Protein AF-A0A7C7GYN5-F1 (afdb_monomer)

pLDDT: mean 84.02, std 14.58, range [42.53, 97.69]

Foldseek 3Di:
DVVVVVVVVVVVVVVVVLVVVLVVQFFFDWDDPVVDIDGRHGPSVVVVVVVVVVVVVVVVVVVVVVVVVVVVVVVVVVVVVVVVVVVVVVVVVVVVVVVVVVVVVVVVVVD

Radius of gyration: 33.4 Å; Cα contacts (8 Å, |Δi|>4): 33; chains: 1; bounding box: 65×27×93 Å

Structure (mmCIF, N/CA/C/O backbone):
data_AF-A0A7C7GYN5-F1
#
_entry.id   AF-A0A7C7GYN5-F1
#
loop_
_atom_site.group_PDB
_atom_site.id
_atom_site.type_symbol
_atom_site.label_atom_id
_atom_site.label_alt_id
_atom_site.label_comp_id
_atom_site.label_asym_id
_atom_site.label_entity_id
_atom_site.label_seq_id
_atom_site.pdbx_PDB_ins_code
_atom_site.Cartn_x
_atom_site.Cartn_y
_atom_site.Cartn_z
_atom_site.occupancy
_atom_site.B_iso_or_equiv
_atom_site.auth_seq_id
_atom_site.auth_comp_id
_atom_site.auth_asym_id
_atom_site.aut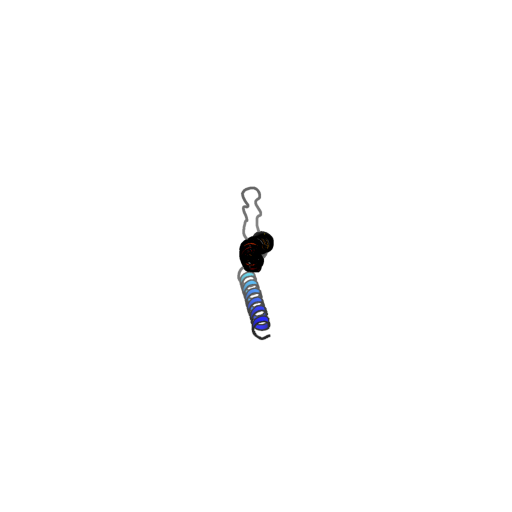h_atom_id
_atom_site.pdbx_PDB_model_num
ATOM 1 N N . MET A 1 1 ? -9.335 -14.471 -18.320 1.00 68.50 1 MET A N 1
ATOM 2 C CA . MET A 1 1 ? -10.527 -13.875 -17.670 1.00 68.50 1 MET A CA 1
ATOM 3 C C . MET A 1 1 ? -10.737 -14.443 -16.263 1.00 68.50 1 MET A C 1
ATOM 5 O O . MET A 1 1 ? -10.727 -13.668 -15.315 1.00 68.50 1 MET A O 1
ATOM 9 N N . LEU A 1 2 ? -10.773 -15.775 -16.108 1.00 78.44 2 LEU A N 1
ATOM 10 C CA . LEU A 1 2 ? -10.921 -16.479 -14.822 1.00 78.44 2 LEU A CA 1
ATOM 11 C C . LEU A 1 2 ? -9.904 -16.055 -13.739 1.00 78.44 2 LEU A C 1
ATOM 13 O O . LEU A 1 2 ? -10.289 -15.738 -12.623 1.00 78.44 2 LEU A O 1
ATOM 17 N N . MET A 1 3 ? -8.617 -15.927 -14.086 1.00 90.00 3 MET A N 1
ATOM 18 C CA . MET A 1 3 ? -7.561 -15.505 -13.145 1.00 90.00 3 MET A CA 1
ATOM 19 C C . MET A 1 3 ? -7.709 -14.056 -12.647 1.00 90.00 3 MET A C 1
ATOM 21 O O . MET A 1 3 ? -7.216 -13.720 -11.575 1.00 90.00 3 MET A O 1
ATOM 25 N N . ARG A 1 4 ? -8.380 -13.180 -13.407 1.00 88.25 4 ARG A N 1
ATOM 26 C CA . ARG A 1 4 ? -8.670 -11.807 -12.958 1.00 88.25 4 ARG A CA 1
ATOM 27 C C . ARG A 1 4 ? -9.829 -11.810 -11.964 1.00 88.25 4 ARG A C 1
ATOM 29 O O . ARG A 1 4 ? -9.727 -11.169 -10.927 1.00 88.25 4 ARG A O 1
ATOM 36 N N . LEU A 1 5 ? -10.873 -12.588 -12.255 1.00 91.00 5 LEU A N 1
ATOM 37 C CA . LEU A 1 5 ? -12.035 -12.732 -11.381 1.00 91.00 5 LEU A CA 1
ATOM 38 C C . LEU A 1 5 ? -11.665 -13.403 -10.051 1.00 91.00 5 LEU A C 1
ATOM 40 O O . LEU A 1 5 ? -12.052 -12.916 -8.997 1.00 91.00 5 LEU A O 1
ATOM 44 N N . LEU A 1 6 ? -10.831 -14.448 -10.093 1.00 94.62 6 LEU A N 1
ATOM 45 C CA . LEU A 1 6 ? -10.334 -15.131 -8.899 1.00 94.62 6 LEU A CA 1
ATOM 46 C C . LEU A 1 6 ? -9.528 -14.190 -7.988 1.00 94.62 6 LEU A C 1
ATOM 48 O O . LEU A 1 6 ? -9.735 -14.192 -6.780 1.00 94.62 6 LEU A O 1
ATOM 52 N N . LYS A 1 7 ? -8.661 -13.336 -8.555 1.00 91.75 7 LYS A N 1
ATOM 53 C CA . LYS A 1 7 ? -7.904 -12.333 -7.781 1.00 91.75 7 LYS A CA 1
ATOM 54 C C . LYS A 1 7 ? -8.821 -11.341 -7.066 1.00 91.75 7 LYS A C 1
ATOM 56 O O . LYS A 1 7 ? -8.582 -11.026 -5.905 1.00 91.75 7 LYS A O 1
ATOM 61 N N . VAL A 1 8 ? -9.873 -10.876 -7.741 1.00 93.56 8 VAL A N 1
ATOM 62 C CA . VAL A 1 8 ? -10.865 -9.971 -7.139 1.00 93.56 8 VAL A CA 1
ATOM 63 C C . VAL A 1 8 ? -11.667 -10.687 -6.052 1.00 93.56 8 VAL A C 1
ATOM 65 O O . VAL A 1 8 ? -11.850 -10.130 -4.977 1.00 93.56 8 VAL A O 1
ATOM 68 N N . PHE A 1 9 ? -12.089 -11.932 -6.288 1.00 94.25 9 PHE A N 1
ATOM 69 C CA . PHE A 1 9 ? -12.829 -12.730 -5.307 1.00 94.25 9 PHE A CA 1
ATOM 70 C C . PHE A 1 9 ? -12.014 -12.999 -4.034 1.00 94.25 9 PHE A C 1
ATOM 72 O O . PHE A 1 9 ? -12.520 -12.849 -2.927 1.00 94.25 9 PHE A O 1
ATOM 79 N N . ILE A 1 10 ? -10.728 -13.323 -4.183 1.00 96.12 10 ILE A N 1
ATOM 80 C CA . ILE A 1 10 ? -9.805 -13.479 -3.052 1.00 96.12 10 ILE A CA 1
ATOM 81 C C . ILE A 1 10 ? -9.638 -12.154 -2.307 1.00 96.12 10 ILE A C 1
ATOM 83 O O . ILE A 1 10 ? -9.713 -12.137 -1.083 1.00 96.12 10 ILE A O 1
ATOM 87 N N . GLY A 1 11 ? -9.482 -11.038 -3.026 1.00 94.50 11 GLY A N 1
ATOM 88 C CA . GLY A 1 11 ? -9.447 -9.710 -2.412 1.00 94.50 11 GLY A CA 1
ATOM 89 C C . GLY A 1 11 ? -10.714 -9.403 -1.609 1.00 94.50 11 GLY A C 1
ATOM 90 O O . GLY A 1 11 ? -10.625 -8.901 -0.492 1.00 94.50 11 GLY A O 1
ATOM 91 N N . LEU A 1 12 ? -11.885 -9.775 -2.130 1.00 95.38 12 LEU A N 1
ATOM 92 C CA . LEU A 1 12 ? -13.159 -9.618 -1.432 1.00 95.38 12 LEU A CA 1
ATOM 93 C C . LEU A 1 12 ? -13.208 -10.451 -0.142 1.00 95.38 12 LEU A C 1
ATOM 95 O O . LEU A 1 12 ? -13.600 -9.927 0.896 1.00 95.38 12 LEU A O 1
ATOM 99 N N . LEU A 1 13 ? -12.777 -11.718 -0.186 1.00 97.06 13 LEU A N 1
ATOM 100 C CA . LEU A 1 13 ? -12.701 -12.574 1.004 1.00 97.06 13 LEU A CA 1
ATOM 101 C C . LEU A 1 13 ? -11.764 -11.998 2.066 1.00 97.06 13 LEU A C 1
ATOM 103 O O . LEU A 1 13 ? -12.095 -12.031 3.249 1.00 97.06 13 LEU A O 1
ATOM 107 N N . VAL A 1 14 ? -10.626 -11.433 1.654 1.00 95.81 14 VAL A N 1
ATOM 108 C CA . VAL A 1 14 ? -9.699 -10.757 2.571 1.00 95.81 14 VAL A CA 1
ATOM 109 C C . VAL A 1 14 ? -10.375 -9.555 3.230 1.00 95.81 14 VAL A C 1
ATOM 111 O O . VAL A 1 14 ? -10.323 -9.435 4.450 1.00 95.81 14 VAL A O 1
ATOM 114 N N . VAL A 1 15 ? -11.059 -8.701 2.461 1.00 94.38 15 VAL A N 1
ATOM 115 C CA . VAL A 1 15 ? -11.799 -7.553 3.016 1.00 94.38 15 VAL A CA 1
ATOM 116 C C . VAL A 1 15 ? -12.876 -8.020 3.997 1.00 94.38 15 VAL A C 1
ATOM 118 O O . VAL A 1 15 ? -12.996 -7.457 5.082 1.00 94.38 15 VAL A O 1
ATOM 121 N N . LEU A 1 16 ? -13.616 -9.079 3.664 1.00 95.75 16 LEU A N 1
ATOM 122 C CA . LEU A 1 16 ? -14.636 -9.641 4.548 1.00 95.75 16 LEU A CA 1
ATOM 123 C C . LEU A 1 16 ? -14.023 -10.161 5.858 1.00 95.75 16 LEU A C 1
ATOM 125 O O . LEU A 1 16 ? -14.538 -9.880 6.937 1.00 95.75 16 LEU A O 1
ATOM 129 N N . GLY A 1 17 ? -12.894 -10.869 5.769 1.00 94.81 17 GLY A N 1
ATOM 130 C CA . GLY A 1 17 ? -12.138 -11.342 6.928 1.00 94.81 17 GLY A CA 1
ATOM 131 C C . GLY A 1 17 ? -11.641 -10.198 7.814 1.00 94.81 17 GLY A C 1
ATOM 132 O O . GLY A 1 17 ? -11.782 -10.266 9.032 1.00 94.81 17 GLY A O 1
ATOM 133 N N . LEU A 1 18 ? -11.138 -9.113 7.218 1.00 93.38 18 LEU A N 1
ATOM 134 C CA . LEU A 1 18 ? -10.732 -7.915 7.958 1.00 93.38 18 LEU A CA 1
ATOM 135 C C . LEU A 1 18 ? -11.915 -7.274 8.694 1.00 93.38 18 LEU A C 1
ATOM 137 O O . LEU A 1 18 ? -11.788 -6.918 9.863 1.00 93.38 18 LEU A O 1
ATOM 141 N N . VAL A 1 19 ? -13.081 -7.177 8.051 1.00 93.06 19 VAL A N 1
ATOM 142 C CA . VAL A 1 19 ? -14.301 -6.667 8.698 1.00 93.06 19 VAL A CA 1
ATOM 143 C C . VAL A 1 19 ? -14.717 -7.557 9.872 1.00 93.06 19 VAL A C 1
ATOM 145 O O . VAL A 1 19 ? -15.071 -7.037 10.930 1.00 93.06 19 VAL A O 1
ATOM 148 N N . LEU A 1 20 ? -14.632 -8.884 9.732 1.00 94.19 20 LEU A N 1
ATOM 149 C CA . LEU A 1 20 ? -14.915 -9.810 10.833 1.00 94.19 20 LEU A CA 1
ATOM 150 C C . LEU A 1 20 ? -13.967 -9.597 12.018 1.00 94.19 20 LEU A C 1
ATOM 152 O O . LEU A 1 20 ? -14.434 -9.542 13.153 1.00 94.19 20 LEU A O 1
ATOM 156 N N . ILE A 1 21 ? -12.669 -9.405 11.760 1.00 92.06 21 ILE A N 1
ATOM 157 C CA . ILE A 1 21 ? -11.683 -9.080 12.801 1.00 92.06 21 ILE A CA 1
ATOM 158 C C . ILE A 1 21 ? -12.086 -7.793 13.530 1.00 92.06 21 ILE A C 1
ATOM 160 O O . ILE A 1 21 ? -12.110 -7.781 14.759 1.00 92.06 21 ILE A O 1
ATOM 164 N N . LEU A 1 22 ? -12.461 -6.732 12.809 1.00 91.19 22 LEU A N 1
ATOM 165 C CA . LEU A 1 22 ? -12.887 -5.470 13.429 1.00 91.19 22 LEU A CA 1
ATOM 166 C C . LEU A 1 22 ? -14.146 -5.639 14.291 1.00 91.19 22 LEU A C 1
ATOM 168 O O . LEU A 1 22 ? -14.226 -5.080 15.381 1.00 91.19 22 LEU A O 1
ATOM 172 N N . ILE A 1 23 ? -15.125 -6.423 13.830 1.00 90.50 23 ILE A N 1
ATOM 173 C CA . ILE A 1 23 ? -16.364 -6.673 14.580 1.00 90.50 23 ILE A CA 1
ATOM 174 C C . ILE A 1 23 ? -16.094 -7.472 15.858 1.00 90.50 23 ILE A C 1
ATOM 176 O O . ILE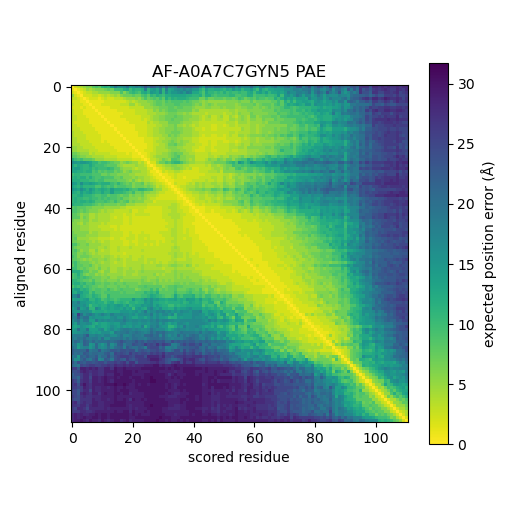 A 1 23 ? -16.770 -7.246 16.862 1.00 90.50 23 ILE A O 1
ATOM 180 N N . GLN A 1 24 ? -15.143 -8.403 15.822 1.00 90.69 24 GLN A N 1
ATOM 181 C CA . GLN A 1 24 ? -14.803 -9.245 16.966 1.00 90.69 24 GLN A CA 1
ATOM 182 C C . GLN A 1 24 ? -13.958 -8.495 18.006 1.00 90.69 24 GLN A C 1
ATOM 184 O O . GLN A 1 24 ? -14.049 -8.781 19.196 1.00 90.69 24 GLN A O 1
ATOM 189 N N . ASN A 1 25 ? -13.182 -7.501 17.568 1.00 88.75 25 ASN A N 1
ATOM 190 C CA . ASN A 1 25 ? -12.300 -6.694 18.408 1.00 88.75 25 ASN A CA 1
ATOM 191 C C . ASN A 1 25 ? -12.944 -5.349 18.777 1.00 88.75 25 ASN A C 1
ATOM 193 O O . ASN A 1 25 ? -12.404 -4.290 18.468 1.00 88.75 25 ASN A O 1
ATOM 197 N N . LYS A 1 26 ? -14.109 -5.384 19.432 1.00 81.50 26 LYS A N 1
ATOM 198 C CA . LYS A 1 26 ? -14.780 -4.187 19.965 1.00 81.50 26 LYS A CA 1
ATOM 199 C C . LYS A 1 26 ? -14.393 -3.987 21.425 1.00 81.50 26 LYS A C 1
ATOM 201 O O . LYS A 1 26 ? -14.928 -4.650 22.308 1.00 81.50 26 LYS A O 1
ATOM 206 N N . GLY A 1 27 ? -13.448 -3.092 21.657 1.00 88.75 27 GLY A N 1
ATOM 207 C CA . GLY A 1 27 ? -12.994 -2.693 22.981 1.00 88.75 27 GLY A CA 1
ATOM 208 C C . GLY A 1 27 ? -12.145 -1.437 22.878 1.00 88.75 27 GLY A C 1
ATOM 209 O O . GLY A 1 27 ? -11.755 -1.040 21.778 1.00 88.75 27 GLY A O 1
ATOM 210 N N . GLU A 1 28 ? -11.860 -0.843 24.026 1.00 91.19 28 GLU A N 1
ATOM 211 C CA . GLU A 1 28 ? -11.005 0.332 24.141 1.00 91.19 28 GLU A CA 1
ATOM 212 C C . GLU A 1 28 ? -9.638 -0.076 24.694 1.00 91.19 28 GLU A C 1
ATOM 214 O O . GLU A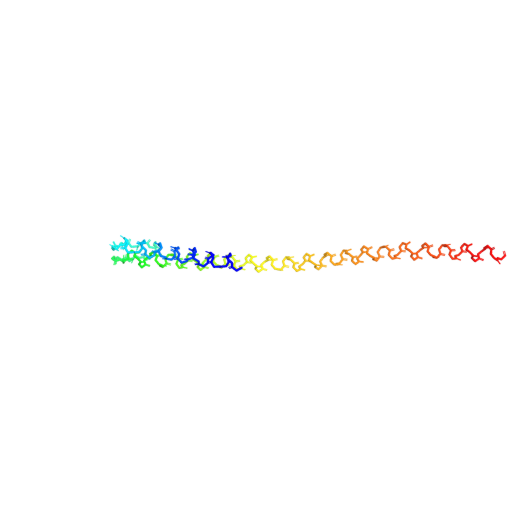 1 28 ? -9.532 -0.979 25.529 1.00 91.19 28 GLU A O 1
ATOM 219 N N . ILE A 1 29 ? -8.586 0.576 24.209 1.00 89.94 29 ILE A N 1
ATOM 220 C CA . ILE A 1 29 ? -7.216 0.379 24.673 1.00 89.94 29 ILE A CA 1
ATOM 221 C C . ILE A 1 29 ? -6.504 1.722 24.813 1.00 89.94 29 ILE A C 1
ATOM 223 O O . ILE A 1 29 ? -6.753 2.666 24.058 1.00 89.94 29 ILE A O 1
ATOM 227 N N . ASP A 1 30 ? -5.581 1.785 25.766 1.00 91.12 30 ASP A N 1
ATOM 228 C CA . ASP A 1 30 ? -4.650 2.897 25.889 1.00 91.12 30 ASP A CA 1
ATOM 229 C C . ASP A 1 30 ? -3.454 2.665 24.957 1.00 91.12 30 ASP A C 1
ATOM 231 O O . ASP A 1 30 ? -2.763 1.645 25.025 1.00 91.12 30 ASP A O 1
ATOM 235 N N . VAL A 1 31 ? -3.214 3.614 24.058 1.00 88.81 31 VAL A N 1
ATOM 236 C CA . VAL A 1 31 ? -2.158 3.561 23.048 1.00 88.81 31 VAL A CA 1
ATOM 237 C C . VAL A 1 31 ? -1.023 4.487 23.456 1.00 88.81 31 VAL A C 1
ATOM 239 O O . VAL A 1 31 ? -1.217 5.691 23.624 1.00 88.81 31 VAL A O 1
ATOM 242 N N . ASP A 1 32 ? 0.184 3.938 23.549 1.00 91.06 32 ASP A N 1
ATOM 243 C CA . ASP A 1 32 ? 1.408 4.687 23.822 1.00 91.06 32 ASP A CA 1
ATOM 244 C C . ASP A 1 32 ? 2.315 4.679 22.583 1.00 91.06 32 ASP A C 1
ATOM 246 O O . ASP A 1 32 ? 2.894 3.653 22.228 1.00 91.06 32 ASP A O 1
ATOM 250 N N . LEU A 1 33 ? 2.428 5.820 21.897 1.00 88.25 33 LEU A N 1
ATOM 251 C CA . LEU A 1 33 ? 3.285 5.996 20.720 1.00 88.25 33 LEU A CA 1
ATOM 252 C C . LEU A 1 33 ? 4.673 6.548 21.082 1.00 88.25 33 LEU A C 1
ATOM 254 O O . LEU A 1 33 ? 5.279 7.246 20.267 1.00 88.25 33 LEU A O 1
ATOM 258 N N . LEU A 1 34 ? 5.170 6.280 22.297 1.00 87.94 34 LEU A N 1
ATOM 259 C CA . LEU A 1 34 ? 6.439 6.760 22.877 1.00 87.94 34 LEU A CA 1
ATOM 260 C C . L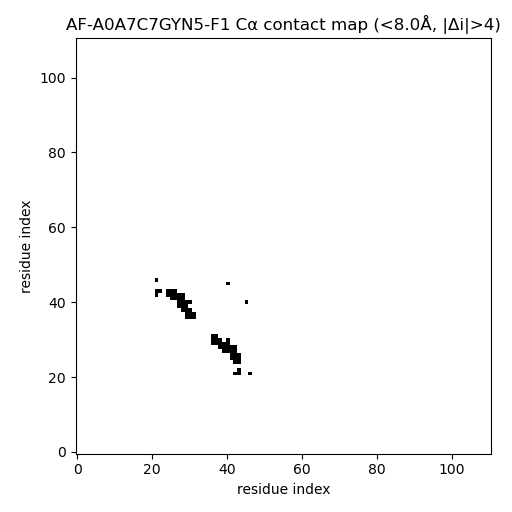EU A 1 34 ? 6.499 8.279 23.122 1.00 87.94 34 LEU A C 1
ATOM 262 O O . LEU A 1 34 ? 7.041 8.723 24.129 1.00 87.94 34 LEU A O 1
ATOM 266 N N . ILE A 1 35 ? 5.950 9.077 22.207 1.00 91.88 35 ILE A N 1
ATOM 267 C CA . ILE A 1 35 ? 5.933 10.546 22.229 1.00 91.88 35 ILE A CA 1
ATOM 268 C C . ILE A 1 35 ? 4.542 11.063 22.622 1.00 91.88 35 ILE A C 1
ATOM 270 O O . ILE A 1 35 ? 4.408 12.156 23.167 1.00 91.88 35 ILE A O 1
ATOM 274 N N . MET A 1 36 ? 3.494 10.282 22.348 1.00 88.88 36 MET A N 1
ATOM 275 C CA . MET A 1 36 ? 2.104 10.677 22.554 1.00 88.88 36 MET A CA 1
ATOM 276 C C . MET A 1 36 ? 1.296 9.498 23.080 1.00 88.88 36 MET A C 1
ATOM 278 O O . MET A 1 36 ? 1.415 8.388 22.564 1.00 88.88 36 MET A O 1
ATOM 282 N N . LYS A 1 37 ? 0.472 9.757 24.097 1.00 91.06 37 LYS A N 1
ATOM 283 C CA . LYS A 1 37 ? -0.414 8.763 24.699 1.00 91.06 37 LYS A CA 1
ATOM 284 C C . LYS A 1 37 ? -1.861 9.122 24.420 1.00 91.06 37 LYS A C 1
ATOM 286 O O . LYS A 1 37 ? -2.242 10.285 24.555 1.00 91.06 37 LYS A O 1
ATOM 291 N N . PHE A 1 38 ? -2.649 8.122 24.066 1.00 90.44 38 PHE A N 1
ATOM 292 C CA . PHE A 1 38 ? -4.083 8.237 23.869 1.00 90.44 38 PHE A CA 1
ATOM 293 C C . PHE A 1 38 ? -4.776 7.200 24.736 1.00 90.44 38 PHE A C 1
ATOM 295 O O . PHE A 1 38 ? -4.443 6.024 24.648 1.00 90.44 38 PHE A O 1
ATOM 302 N N . ASN A 1 39 ? -5.739 7.632 25.542 1.00 91.69 39 ASN A N 1
ATOM 303 C CA . ASN A 1 39 ? -6.474 6.734 26.424 1.00 91.69 39 ASN A CA 1
ATOM 304 C C . ASN A 1 39 ? -7.880 6.492 25.880 1.00 91.69 39 ASN A C 1
ATOM 306 O O . ASN A 1 39 ? -8.465 7.401 25.287 1.00 91.69 39 ASN A O 1
ATOM 310 N N . GLY A 1 40 ? -8.415 5.294 26.109 1.00 90.81 40 GLY A N 1
ATOM 311 C CA . GLY A 1 40 ? -9.781 4.945 25.707 1.00 90.81 40 GLY A CA 1
ATOM 312 C C . GLY A 1 40 ? -10.009 4.977 24.191 1.00 90.81 40 GLY A C 1
ATOM 313 O O . GLY A 1 40 ? -11.048 5.441 23.730 1.00 90.81 40 GLY A O 1
ATOM 314 N N . VAL A 1 41 ? -9.022 4.556 23.391 1.00 90.88 41 VAL A N 1
ATOM 315 C CA . VAL A 1 41 ? -9.166 4.518 21.929 1.00 90.88 41 VAL A CA 1
ATOM 316 C C . VAL A 1 41 ? -9.754 3.183 21.500 1.00 90.88 41 VAL A C 1
ATOM 318 O O . VAL A 1 41 ? -9.255 2.122 21.873 1.00 90.88 41 VAL A O 1
ATOM 321 N N . ASP A 1 42 ? -10.765 3.237 20.640 1.00 92.50 42 ASP A N 1
ATOM 322 C CA . ASP A 1 42 ? -11.352 2.066 19.997 1.00 92.50 42 ASP A CA 1
ATOM 323 C C . ASP A 1 42 ? -10.292 1.223 19.262 1.00 92.50 42 ASP A C 1
ATOM 325 O O . ASP A 1 42 ? -9.657 1.677 18.303 1.00 92.50 42 ASP A O 1
ATOM 329 N N . ILE A 1 43 ? -10.152 -0.052 19.642 1.00 91.38 43 ILE A N 1
ATOM 330 C CA . ILE A 1 43 ? -9.260 -1.024 18.986 1.00 91.38 43 ILE A CA 1
ATOM 331 C C . ILE A 1 43 ? -9.468 -1.061 17.457 1.00 91.38 43 ILE A C 1
ATOM 333 O O . ILE A 1 43 ? -8.468 -1.049 16.730 1.00 91.38 43 ILE A O 1
ATOM 337 N N . PRO A 1 44 ? -10.710 -1.042 16.917 1.00 92.12 44 PRO A N 1
ATOM 338 C CA . PRO A 1 44 ? -10.927 -0.997 15.473 1.00 92.12 44 PRO A CA 1
ATOM 339 C C . PRO A 1 44 ? -10.269 0.209 14.794 1.00 92.12 44 PRO A C 1
ATOM 341 O O . PRO A 1 44 ? -9.745 0.075 13.689 1.00 92.12 44 PRO A O 1
ATOM 344 N N . VAL A 1 45 ? -10.250 1.374 15.451 1.00 90.62 45 VAL A N 1
ATOM 345 C CA . VAL A 1 45 ? -9.633 2.595 14.913 1.00 90.62 45 VAL A CA 1
ATOM 346 C C . VAL A 1 45 ? -8.122 2.423 14.826 1.00 90.62 45 VAL A C 1
ATOM 348 O O . VAL A 1 45 ? -7.532 2.690 13.778 1.00 90.62 45 VAL A O 1
ATOM 351 N N . VAL A 1 46 ? -7.499 1.911 15.889 1.00 92.06 46 VAL A N 1
ATOM 352 C CA . VAL A 1 46 ? -6.051 1.657 15.932 1.00 92.06 46 VAL A CA 1
ATOM 353 C C . VAL A 1 46 ? -5.643 0.642 14.862 1.00 92.06 46 VAL A C 1
ATOM 355 O O . VAL A 1 46 ? -4.671 0.858 14.134 1.00 92.06 46 VAL A O 1
ATOM 358 N N . LEU A 1 47 ? -6.405 -0.443 14.708 1.00 92.12 47 LEU A N 1
ATOM 359 C CA . LEU A 1 47 ? -6.149 -1.467 13.693 1.00 92.12 47 LEU A CA 1
ATOM 360 C C . LEU A 1 47 ? -6.245 -0.911 12.268 1.00 92.12 47 LEU A C 1
ATOM 362 O O . LEU A 1 47 ? -5.370 -1.175 11.446 1.00 92.12 47 LEU A O 1
ATOM 366 N N . VAL A 1 48 ? -7.272 -0.112 11.968 1.00 93.25 48 VAL A N 1
ATOM 367 C CA . VAL A 1 48 ? -7.416 0.508 10.642 1.00 93.25 48 VAL A CA 1
ATOM 368 C C . VAL A 1 48 ? -6.273 1.485 10.367 1.00 93.25 48 VAL A C 1
ATOM 370 O O . VAL A 1 48 ? -5.705 1.463 9.274 1.00 93.25 48 VAL A O 1
ATOM 373 N N . LEU A 1 49 ? -5.899 2.313 11.346 1.00 93.00 49 LEU A N 1
ATOM 374 C CA . LEU A 1 49 ? -4.852 3.319 11.171 1.00 93.00 49 LEU A CA 1
ATOM 375 C C . LEU A 1 49 ? -3.477 2.676 10.943 1.00 93.00 49 LEU A C 1
ATOM 377 O O . LEU A 1 49 ? -2.753 3.046 10.019 1.00 93.00 49 LEU A O 1
ATOM 381 N N . THR A 1 50 ? -3.134 1.679 11.758 1.00 92.12 50 THR A N 1
ATOM 382 C CA . THR A 1 50 ? -1.868 0.941 11.639 1.00 92.12 50 THR A CA 1
ATOM 383 C C . THR A 1 50 ? -1.787 0.174 10.321 1.00 92.12 50 THR A C 1
ATOM 385 O O . THR A 1 50 ? -0.757 0.228 9.643 1.00 92.12 50 THR A O 1
ATOM 388 N N . LEU A 1 51 ? -2.885 -0.459 9.895 1.00 94.06 51 LEU A N 1
ATOM 389 C CA . LEU A 1 51 ? -2.970 -1.117 8.593 1.00 94.06 51 LEU A CA 1
ATOM 390 C C . LEU A 1 51 ? -2.790 -0.117 7.443 1.00 94.06 51 LEU A C 1
ATOM 392 O O . LEU A 1 51 ? -2.042 -0.394 6.507 1.00 94.06 51 LEU A O 1
ATOM 396 N N . ALA A 1 52 ? -3.428 1.053 7.516 1.00 95.50 52 ALA A N 1
ATOM 397 C CA . ALA A 1 52 ? -3.307 2.090 6.495 1.00 95.50 52 ALA A CA 1
ATOM 398 C C . ALA A 1 52 ? -1.858 2.580 6.346 1.00 95.50 52 ALA A C 1
ATOM 400 O O . ALA A 1 52 ? -1.353 2.660 5.226 1.00 95.50 52 ALA A O 1
ATOM 401 N N . ILE A 1 53 ? -1.162 2.834 7.461 1.00 96.25 53 ILE A N 1
ATOM 402 C CA . ILE A 1 53 ? 0.261 3.210 7.450 1.00 96.25 53 ILE A CA 1
ATOM 403 C C . ILE A 1 53 ? 1.096 2.104 6.795 1.00 96.25 53 ILE A C 1
ATOM 405 O O . ILE A 1 53 ? 1.900 2.386 5.905 1.00 96.25 53 ILE A O 1
ATOM 409 N N . GLY A 1 54 ? 0.869 0.843 7.177 1.00 96.62 54 GLY A N 1
ATOM 410 C CA . GLY A 1 54 ? 1.560 -0.304 6.586 1.00 96.62 54 GLY A CA 1
ATOM 411 C C . GLY A 1 54 ? 1.348 -0.417 5.074 1.00 96.62 54 GLY A C 1
ATOM 412 O O . GLY A 1 54 ? 2.304 -0.647 4.334 1.00 96.62 54 GLY A O 1
ATOM 413 N N . ILE A 1 55 ? 0.121 -0.188 4.594 1.00 96.56 55 ILE A N 1
ATOM 414 C CA . ILE A 1 55 ? -0.204 -0.189 3.160 1.00 96.56 55 ILE A CA 1
ATOM 415 C C . ILE A 1 55 ? 0.536 0.935 2.432 1.00 96.56 55 ILE A C 1
ATOM 417 O O . ILE A 1 55 ? 1.122 0.684 1.380 1.00 96.56 55 ILE A O 1
ATOM 421 N N . ILE A 1 56 ? 0.537 2.155 2.976 1.00 97.69 56 ILE A N 1
ATOM 422 C CA . ILE A 1 56 ? 1.207 3.310 2.358 1.00 97.69 56 ILE A CA 1
ATOM 423 C C . ILE A 1 56 ? 2.710 3.048 2.231 1.00 97.69 56 ILE A C 1
ATOM 425 O O . ILE A 1 56 ? 3.277 3.212 1.150 1.00 97.69 56 ILE A O 1
ATOM 429 N N . VAL A 1 57 ? 3.348 2.596 3.313 1.00 97.44 57 VAL A N 1
ATOM 430 C CA . VAL A 1 57 ? 4.786 2.291 3.326 1.00 97.44 57 VAL A CA 1
ATOM 431 C C . VAL A 1 57 ? 5.105 1.142 2.369 1.00 97.44 57 VAL A C 1
ATOM 433 O O . VAL A 1 57 ? 6.006 1.262 1.537 1.00 97.44 57 VAL A O 1
ATOM 436 N N . GLY A 1 58 ? 4.340 0.050 2.430 1.00 97.19 58 GLY A N 1
ATOM 437 C CA . GLY A 1 58 ? 4.530 -1.106 1.555 1.00 97.19 58 GLY A CA 1
ATOM 438 C C . GLY A 1 58 ? 4.363 -0.754 0.076 1.00 97.19 58 GLY A C 1
ATOM 439 O O . GLY A 1 58 ? 5.181 -1.150 -0.756 1.00 97.19 58 GLY A O 1
ATOM 440 N N . PHE A 1 59 ? 3.351 0.053 -0.254 1.00 96.56 59 PHE A N 1
ATOM 441 C CA . PHE A 1 59 ? 3.150 0.555 -1.608 1.00 96.56 59 PHE A CA 1
ATOM 442 C C . PHE A 1 59 ? 4.301 1.460 -2.056 1.00 96.56 59 PHE A C 1
ATOM 444 O O . PHE A 1 59 ? 4.768 1.316 -3.183 1.00 96.56 59 PHE A O 1
ATOM 451 N N . GLY A 1 60 ? 4.804 2.346 -1.191 1.00 96.81 60 GLY A N 1
ATOM 452 C CA . GLY A 1 60 ? 5.946 3.211 -1.506 1.00 96.81 60 GLY A CA 1
ATOM 453 C C . GLY A 1 60 ? 7.208 2.423 -1.876 1.00 96.81 60 GLY A C 1
ATOM 454 O O . GLY A 1 60 ? 7.869 2.722 -2.877 1.00 96.81 60 GLY A O 1
ATOM 455 N N . ILE A 1 61 ? 7.504 1.360 -1.123 1.00 96.69 61 ILE A N 1
ATOM 456 C CA . ILE A 1 61 ? 8.625 0.452 -1.410 1.00 96.69 61 ILE A CA 1
ATOM 457 C C . ILE A 1 61 ? 8.408 -0.274 -2.747 1.00 96.69 61 ILE A C 1
ATOM 459 O O . ILE A 1 61 ? 9.311 -0.308 -3.591 1.00 96.69 61 ILE A O 1
ATOM 463 N N . ALA A 1 62 ? 7.208 -0.818 -2.973 1.00 96.25 62 ALA A N 1
ATOM 464 C CA . ALA A 1 62 ? 6.854 -1.503 -4.218 1.00 96.25 62 ALA A CA 1
ATOM 465 C C . ALA A 1 62 ? 6.925 -0.566 -5.440 1.00 96.25 62 ALA A C 1
ATOM 467 O O . ALA A 1 62 ? 7.426 -0.938 -6.500 1.00 96.25 62 ALA A O 1
ATOM 468 N N . ALA A 1 63 ? 6.467 0.677 -5.300 1.00 95.75 63 ALA A N 1
ATOM 469 C CA . ALA A 1 63 ? 6.522 1.675 -6.360 1.00 95.75 63 ALA A CA 1
ATOM 470 C C . ALA A 1 63 ? 7.973 2.002 -6.739 1.00 95.75 63 ALA A C 1
ATOM 472 O O . ALA A 1 63 ? 8.320 1.988 -7.921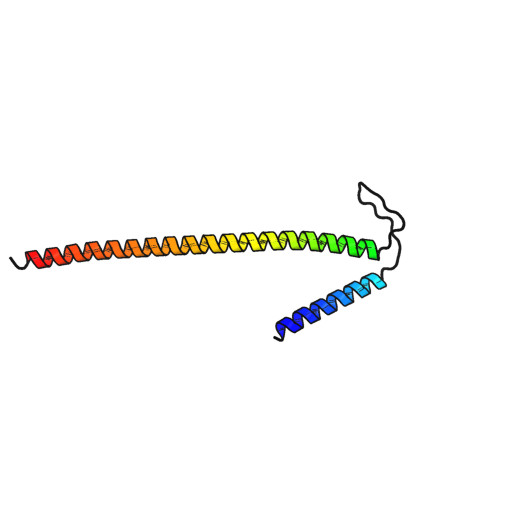 1.00 95.75 63 ALA A O 1
ATOM 473 N N . THR A 1 64 ? 8.833 2.228 -5.742 1.00 95.06 64 THR A N 1
ATOM 474 C CA . THR A 1 64 ? 10.254 2.534 -5.963 1.00 95.06 64 THR A CA 1
ATOM 475 C C . THR A 1 64 ? 10.962 1.380 -6.672 1.00 95.06 64 THR A C 1
ATOM 477 O O . THR A 1 64 ? 11.649 1.597 -7.667 1.00 95.06 64 THR A O 1
ATOM 480 N N . THR A 1 65 ? 10.729 0.140 -6.234 1.00 94.44 65 THR A N 1
ATOM 481 C CA . THR A 1 65 ? 11.309 -1.055 -6.874 1.00 94.44 65 THR A CA 1
ATOM 482 C C . THR A 1 65 ? 10.847 -1.230 -8.321 1.00 94.44 65 THR A C 1
ATOM 484 O O . THR A 1 65 ? 11.671 -1.510 -9.191 1.00 94.44 65 THR A O 1
ATOM 487 N N . ILE A 1 66 ? 9.565 -1.001 -8.622 1.00 94.81 66 ILE A N 1
ATOM 488 C CA . ILE A 1 66 ? 9.049 -1.071 -10.000 1.00 94.81 66 ILE A CA 1
ATOM 489 C C . ILE A 1 66 ? 9.695 -0.005 -10.899 1.00 94.81 66 ILE A C 1
ATOM 491 O O . ILE A 1 66 ? 10.009 -0.284 -12.060 1.00 94.81 66 ILE A O 1
ATOM 495 N N . ILE A 1 67 ? 9.890 1.214 -10.389 1.00 93.50 67 ILE A N 1
ATOM 496 C CA . ILE A 1 67 ? 10.527 2.304 -11.141 1.00 93.50 67 ILE A CA 1
ATOM 497 C C . ILE A 1 67 ? 11.994 1.966 -11.430 1.00 93.50 67 ILE A C 1
ATOM 499 O O . ILE A 1 67 ? 12.423 2.067 -12.583 1.00 93.50 67 ILE A O 1
ATOM 503 N N . THR A 1 68 ? 12.741 1.505 -10.424 1.00 92.94 68 THR A N 1
ATOM 504 C CA . THR A 1 68 ? 14.138 1.080 -10.585 1.00 92.94 68 THR A CA 1
ATOM 505 C C . THR A 1 68 ? 14.259 -0.045 -11.609 1.00 92.94 68 THR A C 1
ATOM 507 O O . THR A 1 68 ? 15.021 0.084 -12.566 1.00 92.94 68 THR A O 1
ATOM 510 N N . ALA A 1 69 ? 13.420 -1.080 -11.507 1.00 91.50 69 ALA A N 1
ATOM 511 C CA . ALA A 1 69 ? 13.420 -2.196 -12.450 1.00 91.50 69 ALA A CA 1
ATOM 512 C C . ALA A 1 69 ? 13.163 -1.740 -13.899 1.00 91.50 69 ALA A C 1
ATOM 514 O O . ALA A 1 69 ? 13.809 -2.212 -14.833 1.00 91.50 69 ALA A O 1
ATOM 515 N N . LYS A 1 70 ? 12.254 -0.780 -14.124 1.00 90.88 70 LYS A N 1
ATOM 516 C CA . LYS A 1 70 ? 12.025 -0.209 -15.465 1.00 90.88 70 LYS A CA 1
ATOM 517 C C . LYS A 1 70 ? 13.248 0.538 -16.002 1.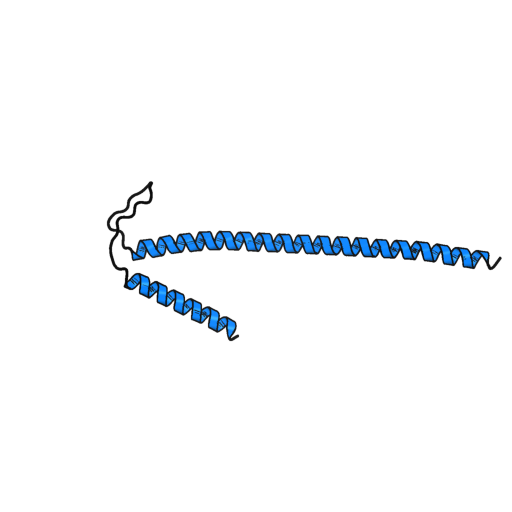00 90.88 70 LYS A C 1
ATOM 519 O O . LYS A 1 70 ? 13.528 0.443 -17.200 1.00 90.88 70 LYS A O 1
ATOM 524 N N . ASN A 1 71 ? 13.952 1.278 -15.149 1.00 88.00 71 ASN A N 1
ATOM 525 C CA . ASN A 1 71 ? 15.158 2.003 -15.543 1.00 88.00 71 ASN A CA 1
ATOM 526 C C . ASN A 1 71 ? 16.290 1.043 -15.916 1.00 88.00 71 ASN A C 1
ATOM 528 O O . ASN A 1 71 ? 16.890 1.207 -16.978 1.00 88.00 71 ASN A O 1
ATOM 532 N N . GLU A 1 72 ? 16.522 0.013 -15.104 1.00 91.31 72 GLU A N 1
ATOM 533 C CA . GLU A 1 72 ? 17.511 -1.035 -15.376 1.00 91.31 72 GLU A CA 1
ATOM 534 C C . GLU A 1 72 ? 17.199 -1.787 -16.674 1.00 91.31 72 GLU A C 1
ATOM 536 O O . GLU A 1 72 ? 18.076 -1.944 -17.521 1.00 91.31 72 GLU A O 1
ATOM 541 N N . LEU A 1 73 ? 15.933 -2.154 -16.906 1.00 91.44 73 LEU A N 1
ATOM 542 C CA . LEU A 1 73 ? 15.506 -2.787 -18.159 1.00 91.44 73 LEU A CA 1
ATOM 543 C C . LEU A 1 73 ? 15.795 -1.912 -19.387 1.00 91.44 73 LEU A C 1
ATOM 545 O O . LEU A 1 73 ? 16.187 -2.422 -20.440 1.00 91.44 73 LEU A O 1
ATOM 549 N N . ARG A 1 74 ? 15.604 -0.592 -19.278 1.00 89.00 74 ARG A N 1
ATOM 550 C CA . ARG A 1 74 ? 15.918 0.343 -20.366 1.00 89.00 74 ARG A CA 1
ATOM 551 C C . ARG A 1 74 ? 17.422 0.417 -20.621 1.00 89.00 74 ARG A C 1
ATOM 553 O O . ARG A 1 74 ? 17.823 0.393 -21.783 1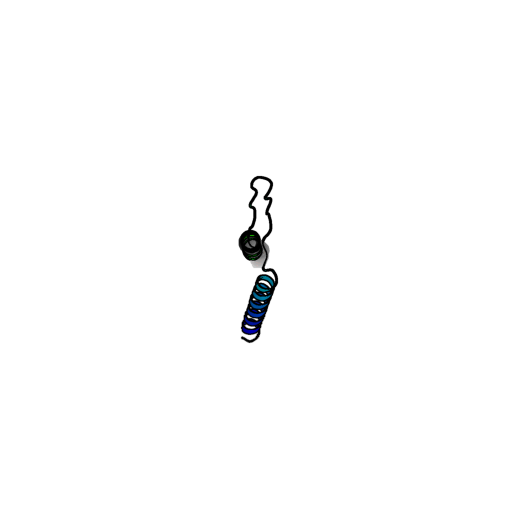.00 89.00 74 ARG A O 1
ATOM 560 N N . LEU A 1 75 ? 18.224 0.504 -19.560 1.00 85.62 75 LEU A N 1
ATOM 561 C CA . LEU A 1 75 ? 19.685 0.559 -19.648 1.00 85.62 75 LEU A CA 1
ATOM 562 C C . LEU A 1 75 ? 20.250 -0.728 -20.253 1.00 85.62 75 LEU A C 1
ATOM 564 O O . LEU A 1 75 ? 20.952 -0.661 -21.258 1.00 85.62 75 LEU A O 1
ATOM 568 N N . GLY A 1 76 ? 19.841 -1.892 -19.746 1.00 83.00 76 GLY A N 1
ATOM 569 C CA . GLY A 1 76 ? 20.272 -3.185 -20.281 1.00 83.00 76 GLY A CA 1
ATOM 570 C C . GLY A 1 76 ? 19.897 -3.372 -21.753 1.00 83.00 76 GLY A C 1
ATOM 571 O O . GLY A 1 76 ? 20.689 -3.884 -22.542 1.00 83.00 76 GLY A O 1
ATOM 572 N N . LYS A 1 77 ? 18.723 -2.885 -22.181 1.00 87.56 77 LYS A N 1
ATOM 573 C CA . LYS A 1 77 ? 18.329 -2.916 -23.600 1.00 87.56 77 LYS A CA 1
ATOM 574 C C . LYS A 1 77 ? 19.179 -1.984 -24.470 1.00 87.56 77 LYS A C 1
ATOM 576 O O . LYS A 1 77 ? 19.452 -2.323 -25.621 1.00 87.56 77 LYS A O 1
ATOM 581 N N . ALA A 1 78 ? 19.562 -0.815 -23.959 1.00 84.94 78 ALA A N 1
ATOM 582 C CA . ALA A 1 78 ? 20.431 0.119 -24.673 1.00 84.94 78 ALA A CA 1
ATOM 583 C C . ALA A 1 78 ? 21.849 -0.449 -24.829 1.00 84.94 78 ALA A C 1
ATOM 585 O O . ALA A 1 78 ? 22.407 -0.409 -25.923 1.00 84.94 78 ALA A O 1
ATOM 586 N N . GLU A 1 79 ? 22.390 -1.051 -23.772 1.00 87.81 79 GLU A N 1
ATOM 587 C CA . GLU A 1 79 ? 23.709 -1.679 -23.796 1.00 87.81 79 GLU A CA 1
ATOM 588 C C . GLU A 1 79 ? 23.751 -2.904 -24.713 1.00 87.81 79 GLU A C 1
ATOM 590 O O . GLU A 1 79 ? 24.648 -3.022 -25.542 1.00 87.81 79 GLU A O 1
ATOM 595 N N . ASN A 1 80 ? 22.731 -3.764 -24.664 1.00 85.69 80 ASN A N 1
ATOM 596 C CA . ASN A 1 80 ? 22.629 -4.913 -25.560 1.00 85.69 80 ASN A CA 1
ATOM 597 C C . ASN A 1 80 ? 22.602 -4.491 -27.044 1.00 85.69 80 ASN A C 1
ATOM 599 O O . ASN A 1 80 ? 23.271 -5.098 -27.882 1.00 85.69 80 ASN A O 1
ATOM 603 N N . ARG A 1 81 ? 21.896 -3.397 -27.369 1.00 86.75 81 ARG A N 1
ATOM 604 C CA . ARG A 1 81 ? 21.901 -2.803 -28.717 1.00 86.75 81 ARG A CA 1
ATOM 605 C C . ARG A 1 81 ? 23.269 -2.252 -29.108 1.00 86.75 81 ARG A C 1
ATOM 607 O O . ARG A 1 81 ? 23.672 -2.447 -30.250 1.00 86.75 81 ARG A O 1
ATOM 614 N N . ARG A 1 82 ? 23.970 -1.591 -28.182 1.00 88.19 82 ARG A N 1
ATOM 615 C CA . ARG A 1 82 ? 25.327 -1.076 -28.409 1.00 88.19 82 ARG A CA 1
ATOM 616 C C . ARG A 1 82 ? 26.295 -2.210 -28.738 1.00 88.19 82 ARG A C 1
ATOM 618 O O . ARG A 1 82 ? 26.914 -2.175 -29.791 1.00 88.19 82 ARG A O 1
ATOM 625 N N . LEU A 1 83 ? 26.343 -3.240 -27.894 1.00 86.50 83 LEU A N 1
ATOM 626 C CA . LEU A 1 83 ? 27.205 -4.410 -28.084 1.00 86.50 83 LEU A CA 1
ATOM 627 C C . LEU A 1 83 ? 26.882 -5.160 -29.382 1.00 86.50 83 LEU A C 1
ATOM 629 O O . LEU A 1 83 ? 27.786 -5.571 -30.099 1.00 86.50 83 LEU A O 1
ATOM 633 N N . THR A 1 84 ? 25.597 -5.293 -29.728 1.00 83.38 84 THR A N 1
ATOM 634 C CA . THR A 1 84 ? 25.184 -5.883 -31.013 1.00 83.38 84 THR A CA 1
ATOM 635 C C . THR A 1 84 ? 25.665 -5.038 -32.197 1.00 83.38 84 THR A C 1
ATOM 637 O O . THR A 1 84 ? 26.083 -5.588 -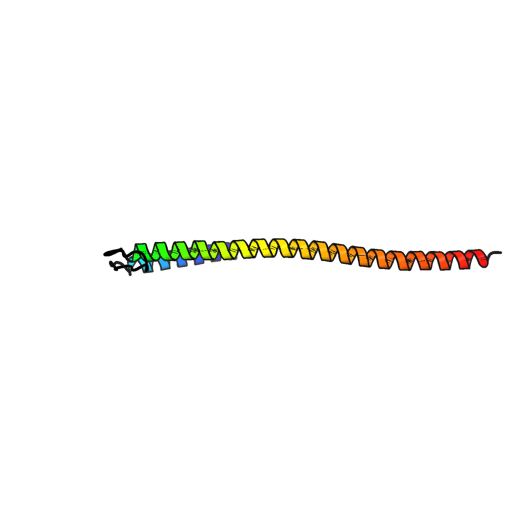33.212 1.00 83.38 84 THR A O 1
ATOM 640 N N . GLY A 1 85 ? 25.628 -3.707 -32.076 1.00 81.19 85 GLY A N 1
ATOM 641 C CA . GLY A 1 85 ? 26.163 -2.784 -33.078 1.00 81.19 85 GLY A CA 1
ATOM 642 C C . GLY A 1 85 ? 27.680 -2.893 -33.231 1.00 81.19 85 GLY A C 1
ATOM 643 O O . GLY A 1 85 ? 28.156 -3.022 -34.354 1.00 81.19 85 GLY A O 1
ATOM 644 N N . GLU A 1 86 ? 28.416 -2.923 -32.117 1.00 84.00 86 GLU A N 1
ATOM 645 C CA . GLU A 1 86 ? 29.875 -3.108 -32.093 1.00 84.00 86 GLU A CA 1
ATOM 646 C C . GLU A 1 86 ? 30.282 -4.453 -32.715 1.00 84.00 86 GLU A C 1
ATOM 648 O O . GLU A 1 86 ? 31.143 -4.507 -33.594 1.00 84.00 86 GLU A O 1
ATOM 653 N N . LEU A 1 87 ? 29.600 -5.537 -32.340 1.00 82.81 87 LEU A N 1
ATOM 654 C CA . LEU A 1 87 ? 29.815 -6.862 -32.922 1.00 82.81 87 LEU A CA 1
ATOM 655 C C . LEU A 1 87 ? 29.564 -6.863 -34.437 1.00 82.81 87 LEU A C 1
ATOM 657 O O . LEU A 1 87 ? 30.330 -7.444 -35.204 1.00 82.81 87 LEU A O 1
ATOM 661 N N . ASN A 1 88 ? 28.500 -6.195 -34.884 1.00 76.88 88 ASN A N 1
ATOM 662 C CA . ASN A 1 88 ? 28.164 -6.121 -36.299 1.00 76.88 88 ASN A CA 1
ATOM 663 C C . ASN A 1 88 ? 29.174 -5.268 -37.086 1.00 76.88 88 ASN A C 1
ATOM 665 O O . ASN A 1 88 ? 29.495 -5.616 -38.219 1.00 76.88 88 ASN A O 1
ATOM 669 N N . SER A 1 89 ? 29.718 -4.202 -36.487 1.00 77.38 89 SER A N 1
ATOM 670 C CA . SER A 1 89 ? 30.805 -3.422 -37.093 1.00 77.38 89 SER A CA 1
ATOM 671 C C . SER A 1 89 ? 32.121 -4.194 -37.168 1.00 77.38 89 SER A C 1
ATOM 673 O O . SER A 1 89 ? 32.800 -4.110 -38.183 1.00 77.38 89 SER A O 1
ATOM 675 N N . LEU A 1 90 ? 32.446 -5.006 -36.157 1.00 71.50 90 LEU A N 1
ATOM 676 C CA . LEU A 1 90 ? 33.626 -5.878 -36.174 1.00 71.50 90 LEU A CA 1
ATOM 677 C C . LEU A 1 90 ? 33.525 -6.936 -37.278 1.00 71.50 90 LEU A C 1
ATOM 679 O O . LEU A 1 90 ? 34.493 -7.183 -37.990 1.00 71.50 90 LEU A O 1
ATOM 683 N N . ARG A 1 91 ? 32.334 -7.513 -37.480 1.00 65.44 91 ARG A N 1
ATOM 684 C CA . ARG A 1 91 ? 32.080 -8.410 -38.615 1.00 65.44 91 ARG A CA 1
ATOM 685 C C . ARG A 1 91 ? 32.201 -7.689 -39.960 1.00 65.44 91 ARG A C 1
ATOM 687 O O . ARG A 1 91 ? 32.651 -8.298 -40.918 1.00 65.44 91 ARG A O 1
ATOM 694 N N . ASN A 1 92 ? 31.780 -6.429 -40.042 1.00 65.31 92 ASN A N 1
ATOM 695 C CA . ASN A 1 92 ? 31.860 -5.659 -41.282 1.00 65.31 92 ASN A CA 1
ATOM 696 C C . ASN A 1 92 ? 33.312 -5.327 -41.665 1.00 65.31 92 ASN A C 1
ATOM 698 O O . ASN A 1 92 ? 33.656 -5.434 -42.831 1.00 65.31 92 ASN A O 1
ATOM 702 N N . ILE A 1 93 ? 34.166 -4.998 -40.692 1.00 60.78 93 ILE A N 1
ATOM 703 C CA . ILE A 1 93 ? 35.593 -4.700 -40.917 1.00 60.78 93 ILE A CA 1
ATOM 704 C C . ILE A 1 93 ? 36.354 -5.935 -41.425 1.00 60.78 93 ILE A C 1
ATOM 706 O O . ILE A 1 93 ? 37.076 -5.844 -42.409 1.00 60.78 93 ILE A O 1
ATOM 710 N N . ALA A 1 94 ? 36.126 -7.113 -40.834 1.00 57.66 94 ALA A N 1
ATOM 711 C CA . ALA A 1 94 ? 36.787 -8.349 -41.272 1.00 57.66 94 ALA A CA 1
ATOM 712 C C . ALA A 1 94 ? 36.374 -8.818 -42.685 1.00 57.66 94 ALA A C 1
ATOM 714 O O . ALA A 1 94 ? 37.092 -9.589 -43.313 1.00 57.66 94 ALA A O 1
ATOM 715 N N . VAL A 1 95 ? 35.206 -8.393 -43.180 1.00 56.16 95 VAL A N 1
ATOM 716 C CA . VAL A 1 95 ? 34.743 -8.705 -44.544 1.00 56.16 95 VAL A CA 1
ATOM 717 C C . VAL A 1 95 ? 35.284 -7.694 -45.557 1.00 56.16 95 VAL A C 1
ATOM 719 O O . VAL A 1 95 ? 35.586 -8.083 -46.677 1.00 56.16 95 VAL A O 1
ATOM 722 N N . ASP A 1 96 ? 35.441 -6.427 -45.170 1.00 55.47 96 ASP A N 1
ATOM 723 C CA . ASP A 1 96 ? 35.972 -5.371 -46.045 1.00 55.47 96 ASP A CA 1
ATOM 724 C C . ASP A 1 96 ? 37.470 -5.580 -46.346 1.00 55.47 96 ASP A C 1
ATOM 726 O O . ASP A 1 96 ? 37.902 -5.445 -47.487 1.00 55.47 96 ASP A O 1
ATOM 730 N N . GLU A 1 97 ? 38.250 -6.022 -45.352 1.00 56.81 97 GLU A N 1
ATOM 731 C CA . GLU A 1 97 ? 39.675 -6.353 -45.523 1.00 56.81 97 GLU A CA 1
ATOM 732 C C . GLU A 1 97 ? 39.888 -7.606 -46.397 1.00 56.81 97 GLU A C 1
ATOM 734 O O . GLU A 1 97 ? 40.766 -7.614 -47.255 1.00 56.81 97 GLU A O 1
ATOM 739 N N . GLY A 1 98 ? 39.045 -8.636 -46.254 1.00 53.94 98 GLY A N 1
ATOM 740 C CA . GLY A 1 98 ? 39.128 -9.847 -47.082 1.00 53.94 98 GLY A CA 1
ATOM 741 C C . GLY A 1 98 ? 38.645 -9.655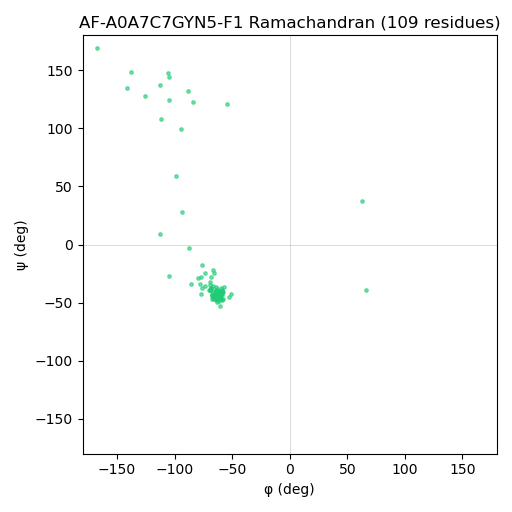 -48.524 1.00 53.94 98 GLY A C 1
ATOM 742 O O . GLY A 1 98 ? 39.060 -10.395 -49.409 1.00 53.94 98 GLY A O 1
ATOM 743 N N . LEU A 1 99 ? 37.778 -8.670 -48.788 1.00 55.50 99 LEU A N 1
ATOM 744 C CA . LEU A 1 99 ? 37.393 -8.315 -50.156 1.00 55.50 99 LEU A CA 1
ATOM 745 C C . LEU A 1 99 ? 38.497 -7.521 -50.857 1.00 55.50 99 LEU A C 1
ATOM 747 O O . LEU A 1 99 ? 38.736 -7.766 -52.033 1.00 55.50 99 LEU A O 1
ATOM 751 N N . LEU A 1 100 ? 39.205 -6.631 -50.158 1.00 52.41 100 LEU A N 1
ATOM 752 C CA . LEU A 1 100 ? 40.356 -5.921 -50.727 1.00 52.41 100 LEU A CA 1
ATOM 753 C C . LEU A 1 100 ? 41.488 -6.885 -51.121 1.00 52.41 100 LEU A C 1
ATOM 755 O O . LEU A 1 100 ? 41.977 -6.794 -52.241 1.00 52.41 100 LEU A O 1
ATOM 759 N N . GLU A 1 101 ? 41.823 -7.864 -50.273 1.00 54.16 101 GLU A N 1
ATOM 760 C CA . GLU A 1 101 ? 42.881 -8.852 -50.560 1.00 54.16 101 GLU A CA 1
ATOM 761 C C . GLU A 1 101 ? 42.535 -9.756 -51.764 1.00 54.16 101 GLU A C 1
ATOM 763 O O . GLU A 1 101 ? 43.369 -9.981 -52.636 1.00 54.16 101 GLU A O 1
ATOM 768 N N . VAL A 1 102 ? 41.274 -10.195 -51.894 1.00 58.38 102 VAL A N 1
ATOM 769 C CA . VAL A 1 102 ? 40.819 -11.000 -53.049 1.00 58.38 102 VAL A CA 1
ATOM 770 C C . VAL A 1 102 ? 40.778 -10.183 -54.347 1.00 58.38 102 VAL A C 1
ATOM 772 O O . VAL A 1 102 ? 41.022 -10.727 -55.421 1.00 58.38 102 VAL A O 1
ATOM 775 N N . THR A 1 103 ? 40.480 -8.883 -54.272 1.00 57.47 103 THR A N 1
ATOM 776 C CA . THR A 1 103 ? 40.408 -8.034 -55.475 1.00 57.47 103 THR A CA 1
ATOM 777 C C . THR A 1 103 ? 41.803 -7.637 -55.972 1.00 57.47 103 THR A C 1
ATOM 779 O O . THR A 1 103 ? 42.012 -7.557 -57.180 1.00 57.47 103 THR A O 1
ATOM 782 N N . GLU A 1 104 ? 42.769 -7.442 -55.067 1.00 57.03 104 GLU A N 1
ATOM 783 C CA . GLU A 1 104 ? 44.172 -7.183 -55.425 1.00 57.03 104 GLU A CA 1
ATOM 784 C C . GLU A 1 104 ? 44.854 -8.429 -56.027 1.00 57.03 104 GLU A C 1
ATOM 786 O O . GLU A 1 104 ? 45.565 -8.315 -57.026 1.00 57.03 104 GLU A O 1
ATOM 791 N N . GLU A 1 105 ? 44.578 -9.635 -55.510 1.00 56.50 105 GLU A N 1
ATOM 792 C CA . GLU A 1 105 ? 45.104 -10.887 -56.086 1.00 56.50 105 GLU A CA 1
ATOM 793 C C . GLU A 1 105 ? 44.507 -11.236 -57.468 1.00 56.50 105 GLU A C 1
ATOM 795 O O . GLU A 1 105 ? 45.167 -11.896 -58.277 1.00 56.50 105 GLU A O 1
ATOM 800 N N . GLU A 1 106 ? 43.277 -10.803 -57.773 1.00 55.69 106 GLU A N 1
ATOM 801 C CA . GLU A 1 106 ? 42.661 -10.995 -59.095 1.00 55.69 106 GLU A CA 1
ATOM 802 C C . GLU A 1 106 ? 43.140 -9.975 -60.149 1.00 55.69 106 GLU A C 1
ATOM 804 O O . GLU A 1 106 ? 43.208 -10.328 -61.330 1.00 55.69 106 GLU A O 1
ATOM 809 N N . GLU A 1 107 ? 43.527 -8.750 -59.763 1.00 54.25 107 GLU A N 1
ATOM 810 C CA . GLU A 1 107 ? 44.110 -7.761 -60.691 1.00 54.25 107 GLU A CA 1
ATOM 811 C C . GLU A 1 107 ? 45.560 -8.095 -61.092 1.00 54.25 107 GLU A C 1
ATOM 813 O O . GLU A 1 107 ? 45.923 -7.915 -62.258 1.00 54.25 107 GLU A O 1
ATOM 818 N N . ASP A 1 108 ? 46.373 -8.654 -60.190 1.00 54.56 108 ASP A N 1
ATOM 819 C CA . ASP A 1 108 ? 47.769 -9.025 -60.489 1.00 54.56 108 ASP A CA 1
ATOM 820 C C . ASP A 1 108 ? 47.902 -10.312 -61.332 1.00 54.56 108 ASP A C 1
ATOM 822 O O . ASP A 1 108 ? 48.933 -10.542 -61.962 1.00 54.56 108 ASP A O 1
ATOM 826 N N . ASN A 1 109 ? 46.857 -11.146 -61.413 1.00 52.78 109 ASN A N 1
ATOM 827 C CA . ASN A 1 109 ? 46.844 -12.369 -62.236 1.00 52.78 109 ASN A CA 1
ATOM 828 C C . ASN A 1 109 ? 46.392 -12.128 -63.694 1.00 52.78 109 ASN A C 1
ATOM 830 O O . ASN A 1 109 ? 46.371 -13.061 -64.501 1.00 52.78 109 ASN A O 1
ATOM 834 N N . PHE A 1 110 ? 46.010 -10.891 -64.036 1.00 52.06 110 PHE A N 1
ATOM 835 C CA . PHE A 1 110 ? 45.559 -10.483 -65.373 1.00 52.06 110 PHE A CA 1
ATOM 836 C C . PHE A 1 110 ? 46.516 -9.518 -66.103 1.00 52.06 110 PHE A C 1
ATOM 838 O O . PHE A 1 110 ? 46.161 -9.040 -67.186 1.00 52.06 110 PHE A O 1
ATOM 845 N N . ASN A 1 111 ? 47.727 -9.285 -65.575 1.00 42.53 111 ASN A N 1
ATOM 846 C CA . ASN A 1 111 ? 48.815 -8.551 -66.248 1.00 42.53 111 ASN A CA 1
ATOM 847 C C . ASN A 1 111 ? 49.968 -9.459 -66.697 1.00 42.53 111 ASN A C 1
ATOM 849 O O . ASN A 1 111 ? 50.503 -10.220 -65.863 1.00 42.53 111 ASN A O 1
#

Sequence (111 aa):
MLMRLLKVFIGLLVVLGLVLILIQNKGEIDVDLLIMKFNGVDIPVVLVLTLAIGIIVGFGIAATTIITAKNELRLGKAENRRLTGELNSLRNIAVDEGLLEVTEEEEDNFN

Solvent-accessible surface area (backbone atoms only — not comparable to full-atom values): 6212 Å² total; per-residue (Å²): 111,67,72,60,53,50,52,51,52,51,52,50,51,51,54,52,50,52,51,50,52,41,69,73,43,75,50,67,40,72,45,74,68,93,84,51,76,45,73,73,39,49,41,45,58,54,54,52,51,55,50,51,52,49,50,54,53,53,48,53,54,52,51,52,52,53,53,51,52,55,53,51,54,52,51,53,53,53,50,53,51,48,53,53,49,53,54,51,49,54,56,49,52,62,50,53,55,55,50,52,55,55,52,54,58,56,57,63,73,73,112

Secondary structure (DSSP, 8-state):
-HHHHHHHHHHHHHHHHHHHHHHH---EEEEE-SS-EEEEEEHHHHHHHHHHHHHHHHHHHHHHHHHHHHHHHHHHHHHHHHHHHHHHHHHHHHHHHHHHHHHHHHHHTT-

Mean predicted aligned error: 12.68 Å